Protein AF-X8AGX0-F1 (afdb_monomer_lite)

pLDDT: mean 89.11, std 15.52, range [41.56, 98.56]

Foldseek 3Di:
DDPLLQDDCVPDPVCVVPVPVSLVSVVVVPQWDQRDDQRDTHRSDDVVVVVQVVCLVPHAQLCVPPGSVVHQPDDDDDPDCPVVCVVCLVVGPPSVPLRRDGPPVNVVVVVVVVVCVDPVNVVVCVVVVVVVVCVVCVVVVDDDDDPDDPPPPPPPPDD

Organism: NCBI:txid1299334

InterPro domains:
  IPR036396 Cytochrome P450 superfamily [G3DSA:1.10.630.10] (2-155)
  IPR036396 Cytochrome P450 superfamily [SSF48264] (15-141)

Structure (mmCIF, N/CA/C/O backbone):
data_AF-X8AGX0-F1
#
_entry.id   AF-X8AGX0-F1
#
loop_
_atom_site.group_PDB
_atom_site.id
_atom_site.type_symbol
_atom_site.label_atom_id
_atom_site.label_alt_id
_atom_site.label_comp_id
_atom_site.label_asym_id
_atom_site.label_entity_id
_atom_site.label_seq_id
_atom_site.pdbx_PDB_ins_code
_atom_site.Cartn_x
_atom_site.Cartn_y
_atom_site.Cartn_z
_atom_site.occupancy
_atom_site.B_iso_or_equiv
_atom_site.auth_seq_id
_atom_site.auth_comp_id
_atom_site.auth_asym_id
_atom_site.auth_atom_id
_atom_site.pdbx_PDB_model_num
ATOM 1 N N . MET A 1 1 ? -31.809 -7.454 -6.359 1.00 51.53 1 MET A N 1
ATOM 2 C CA . MET A 1 1 ? -30.583 -6.697 -6.678 1.00 51.53 1 MET A CA 1
ATOM 3 C C . MET A 1 1 ? -29.649 -6.939 -5.512 1.00 51.53 1 MET A C 1
ATOM 5 O O . MET A 1 1 ? -30.082 -6.708 -4.392 1.00 51.53 1 MET A O 1
ATOM 9 N N . THR A 1 2 ? -28.487 -7.548 -5.731 1.00 66.75 2 THR A N 1
ATOM 10 C CA . THR A 1 2 ? -27.533 -7.817 -4.646 1.00 66.75 2 THR A CA 1
ATOM 11 C C . THR A 1 2 ? -27.062 -6.484 -4.081 1.00 66.75 2 THR A C 1
ATOM 13 O O . THR A 1 2 ? -26.689 -5.610 -4.861 1.00 66.75 2 THR A O 1
ATOM 16 N N . ASP A 1 3 ? -27.108 -6.318 -2.761 1.00 85.56 3 ASP A N 1
ATOM 17 C CA . ASP A 1 3 ? -26.434 -5.197 -2.113 1.00 85.56 3 ASP A CA 1
ATOM 18 C C . ASP A 1 3 ? -24.926 -5.400 -2.291 1.00 85.56 3 ASP A C 1
ATOM 20 O O . ASP A 1 3 ? -24.328 -6.274 -1.664 1.00 85.56 3 ASP A O 1
ATOM 24 N N . LEU A 1 4 ? -24.337 -4.654 -3.229 1.00 89.38 4 LEU A N 1
ATOM 25 C CA . LEU A 1 4 ? -22.914 -4.750 -3.543 1.00 89.38 4 LEU A CA 1
ATOM 26 C C . LEU A 1 4 ? -22.071 -4.381 -2.319 1.00 89.38 4 LEU A C 1
ATOM 28 O O . LEU A 1 4 ? -21.070 -5.034 -2.062 1.00 89.38 4 LEU A O 1
ATOM 32 N N . THR A 1 5 ? -22.506 -3.402 -1.524 1.00 90.69 5 THR A N 1
ATOM 33 C CA . THR A 1 5 ? -21.738 -2.890 -0.379 1.00 90.69 5 THR A CA 1
ATOM 34 C C . THR A 1 5 ? -21.733 -3.818 0.835 1.00 90.69 5 THR A C 1
ATOM 36 O O . THR A 1 5 ? -20.925 -3.634 1.738 1.00 90.69 5 THR A O 1
ATOM 39 N N . ALA A 1 6 ? -22.570 -4.859 0.834 1.00 93.00 6 ALA A N 1
ATOM 40 C CA . ALA A 1 6 ? -22.555 -5.909 1.849 1.00 93.00 6 ALA A CA 1
ATOM 41 C C . ALA A 1 6 ? -21.556 -7.045 1.548 1.00 93.00 6 ALA A C 1
ATOM 43 O O . ALA A 1 6 ? -21.395 -7.946 2.373 1.00 93.00 6 ALA A O 1
ATOM 44 N N . MET A 1 7 ? -20.910 -7.055 0.374 1.00 94.19 7 MET A N 1
ATOM 45 C CA . MET A 1 7 ? -19.913 -8.075 0.024 1.00 94.19 7 MET A CA 1
ATOM 46 C C . MET A 1 7 ? -18.653 -7.947 0.885 1.00 94.19 7 MET A C 1
ATOM 48 O O . MET A 1 7 ? -18.254 -6.849 1.260 1.00 94.19 7 MET A O 1
ATOM 52 N N . ASP A 1 8 ? -18.016 -9.080 1.174 1.00 95.56 8 ASP A N 1
ATOM 53 C CA . ASP A 1 8 ? -16.714 -9.102 1.837 1.00 95.56 8 ASP A CA 1
ATOM 54 C C . ASP A 1 8 ? -15.622 -8.793 0.808 1.00 95.56 8 ASP A C 1
ATOM 56 O O . ASP A 1 8 ? -15.229 -9.667 0.032 1.00 95.56 8 ASP A O 1
ATOM 60 N N . PHE A 1 9 ? -15.130 -7.549 0.804 1.00 95.19 9 PHE A N 1
ATOM 61 C CA . PHE A 1 9 ? -14.107 -7.093 -0.142 1.00 95.19 9 PHE A CA 1
ATOM 62 C C . PHE A 1 9 ? -12.868 -7.994 -0.180 1.00 95.19 9 PHE A C 1
ATOM 64 O O . PHE A 1 9 ? -12.266 -8.179 -1.236 1.00 95.19 9 PHE A O 1
ATOM 71 N N . PHE A 1 10 ? -12.494 -8.571 0.959 1.00 94.62 10 PHE A N 1
ATOM 72 C CA . PHE A 1 10 ? -11.236 -9.290 1.096 1.00 94.62 10 PHE A CA 1
ATOM 73 C C . PHE A 1 10 ? -11.350 -10.786 0.807 1.00 94.62 10 PHE A C 1
ATOM 75 O O . PHE A 1 10 ? -10.325 -11.455 0.672 1.00 94.62 10 PHE A O 1
ATOM 82 N N . ARG A 1 11 ? -12.569 -11.334 0.745 1.00 94.81 11 ARG A N 1
ATOM 83 C CA . ARG A 1 11 ? -12.791 -12.782 0.584 1.00 94.81 11 ARG A CA 1
ATOM 84 C C . ARG A 1 11 ? -13.704 -13.157 -0.573 1.00 94.81 11 ARG A C 1
ATOM 86 O O . ARG A 1 11 ? -13.736 -14.325 -0.952 1.00 94.81 11 ARG A O 1
ATOM 93 N N . ASP A 1 12 ? -14.457 -12.214 -1.125 1.00 94.88 12 ASP A N 1
ATOM 94 C CA . ASP A 1 12 ? -15.396 -12.503 -2.201 1.00 94.88 12 ASP A CA 1
ATOM 95 C C . ASP A 1 12 ? -14.692 -12.576 -3.563 1.00 94.88 12 ASP A C 1
ATOM 97 O O . ASP A 1 12 ? -14.300 -11.565 -4.146 1.00 94.88 12 ASP A O 1
ATOM 101 N N . GLU A 1 13 ? -14.576 -13.789 -4.107 1.00 94.75 13 GLU A N 1
ATOM 102 C CA . GLU A 1 13 ? -13.910 -14.049 -5.391 1.00 94.75 13 GLU A CA 1
ATOM 103 C C . GLU A 1 13 ? -14.522 -13.269 -6.566 1.00 94.75 13 GLU A C 1
ATOM 105 O O . GLU A 1 13 ? -13.835 -12.991 -7.549 1.00 94.75 13 GLU A O 1
ATOM 110 N N . ARG A 1 14 ? -15.794 -12.853 -6.475 1.00 92.56 14 ARG A N 1
ATOM 111 C CA . ARG A 1 14 ? -16.453 -12.061 -7.530 1.00 92.56 14 ARG A CA 1
ATOM 112 C C . ARG A 1 14 ? -15.802 -10.692 -7.719 1.00 92.56 14 ARG A C 1
ATOM 114 O O . ARG A 1 14 ? -15.864 -10.130 -8.811 1.00 92.56 14 ARG A O 1
ATOM 121 N N . LEU A 1 15 ? -15.182 -10.158 -6.669 1.00 95.25 15 LEU A N 1
ATOM 122 C CA . LEU A 1 15 ? -14.509 -8.861 -6.692 1.00 95.25 15 LEU A CA 1
ATOM 123 C C . LEU A 1 15 ? -13.105 -8.940 -7.302 1.00 95.25 15 LEU A C 1
ATOM 125 O O . LEU A 1 15 ? -12.542 -7.904 -7.645 1.00 95.25 15 LEU A O 1
ATOM 129 N N . VAL A 1 16 ? -12.563 -10.146 -7.501 1.00 95.31 16 VAL A N 1
ATOM 130 C CA . VAL A 1 16 ? -11.258 -10.347 -8.150 1.00 95.31 16 VAL A CA 1
ATOM 131 C C . VAL A 1 16 ? -11.324 -9.992 -9.634 1.00 95.31 16 VAL A C 1
ATOM 133 O O . VAL A 1 16 ? -10.415 -9.352 -10.156 1.00 95.31 16 VAL A O 1
ATOM 136 N N . GLU A 1 17 ? -12.399 -10.387 -10.322 1.00 94.81 17 GLU A N 1
ATOM 137 C CA . GLU A 1 17 ? -12.560 -10.117 -11.756 1.00 94.81 17 GLU A CA 1
ATOM 138 C C . GLU A 1 17 ? -12.912 -8.649 -12.021 1.00 94.81 17 GLU A C 1
ATOM 140 O O . GLU A 1 17 ? -12.358 -8.025 -12.927 1.00 94.81 17 GLU A O 1
ATOM 145 N N . ASN A 1 18 ? -13.845 -8.091 -11.243 1.00 95.12 18 ASN A N 1
ATOM 146 C CA . ASN A 1 18 ? -14.322 -6.729 -11.452 1.00 95.12 18 ASN A CA 1
ATOM 147 C C . ASN A 1 18 ? -14.817 -6.074 -10.147 1.00 95.12 18 ASN A C 1
ATOM 149 O O . ASN A 1 18 ? -16.008 -6.157 -9.827 1.00 95.12 18 ASN A O 1
ATOM 153 N N . PRO A 1 19 ? -13.944 -5.356 -9.417 1.00 96.38 19 PRO A N 1
ATOM 154 C CA . PRO A 1 19 ? -14.321 -4.668 -8.184 1.00 96.38 19 PRO A CA 1
ATOM 155 C C . PRO A 1 19 ? -14.943 -3.283 -8.429 1.00 96.38 19 PRO A C 1
ATOM 157 O O . PRO A 1 19 ? -15.412 -2.636 -7.493 1.00 96.38 19 PRO A O 1
ATOM 160 N N . TYR A 1 20 ? -14.966 -2.783 -9.669 1.00 96.81 20 TYR A N 1
ATOM 161 C CA . TYR A 1 20 ? -15.396 -1.410 -9.944 1.00 96.81 20 TYR A CA 1
ATOM 162 C C . TYR A 1 20 ? -16.863 -1.132 -9.584 1.00 96.81 20 TYR A C 1
ATOM 164 O O . TYR A 1 20 ? -17.104 -0.089 -8.977 1.00 96.81 20 TYR A O 1
ATOM 172 N N . PRO A 1 21 ? -17.841 -2.027 -9.854 1.00 96.75 21 PRO A N 1
ATOM 173 C CA . PRO A 1 21 ? -19.217 -1.830 -9.400 1.00 96.75 21 PRO A CA 1
ATOM 174 C C . PRO A 1 21 ? -19.344 -1.713 -7.876 1.00 96.75 21 PRO A C 1
ATOM 176 O O . PRO A 1 21 ? -20.171 -0.947 -7.390 1.00 96.75 21 PRO A O 1
ATOM 179 N N . TYR A 1 22 ? -18.515 -2.442 -7.123 1.00 96.44 22 TYR A N 1
ATOM 180 C CA . TYR A 1 22 ? -18.462 -2.360 -5.663 1.00 96.44 22 TYR A CA 1
ATOM 181 C C . TYR A 1 22 ? -17.933 -0.996 -5.198 1.00 96.44 22 TYR A C 1
ATOM 183 O O . TYR A 1 22 ? -18.583 -0.322 -4.400 1.00 96.44 22 TYR A O 1
ATOM 191 N N . PHE A 1 23 ? -16.804 -0.537 -5.751 1.00 96.81 23 PHE A N 1
ATOM 192 C CA . PHE A 1 23 ? -16.244 0.777 -5.414 1.00 96.81 23 PHE A CA 1
ATOM 193 C C . PHE A 1 23 ? -17.149 1.941 -5.828 1.00 96.81 23 PHE A C 1
ATOM 195 O O . PHE A 1 23 ? -17.225 2.939 -5.117 1.00 96.81 23 PHE A O 1
ATOM 202 N N . GLU A 1 24 ? -17.833 1.820 -6.966 1.00 96.56 24 GLU A N 1
ATOM 203 C CA . GLU A 1 24 ? -18.834 2.784 -7.426 1.00 96.56 24 GLU A CA 1
ATOM 204 C C . GLU A 1 24 ? -19.987 2.888 -6.420 1.00 96.56 24 GLU A C 1
ATOM 206 O O . GLU A 1 24 ? -20.346 3.990 -6.006 1.00 96.56 24 GLU A O 1
ATOM 211 N N . ALA A 1 25 ? -20.517 1.745 -5.971 1.00 95.69 25 ALA A N 1
ATOM 212 C CA . ALA A 1 25 ? -21.588 1.703 -4.983 1.00 95.69 25 ALA A CA 1
ATOM 213 C C . ALA A 1 25 ? -21.162 2.298 -3.630 1.00 95.69 25 ALA A C 1
ATOM 215 O O . ALA A 1 25 ? -21.935 3.052 -3.042 1.00 95.69 25 ALA A O 1
ATOM 216 N N . LEU A 1 26 ? -19.935 2.022 -3.163 1.00 96.00 26 LEU A N 1
ATOM 217 C CA . LEU A 1 26 ? -19.389 2.645 -1.952 1.00 96.00 26 LEU A CA 1
ATOM 218 C C . LEU A 1 26 ? -19.271 4.165 -2.101 1.00 96.00 26 LEU A C 1
ATOM 220 O O . LEU A 1 26 ? -19.849 4.888 -1.294 1.00 96.00 26 LEU A O 1
ATOM 224 N N . ARG A 1 27 ? -18.609 4.659 -3.159 1.00 96.12 27 ARG A N 1
ATOM 225 C CA . ARG A 1 27 ? -18.442 6.105 -3.402 1.00 96.12 27 ARG A CA 1
ATOM 226 C C . ARG A 1 27 ? -19.765 6.861 -3.440 1.00 96.12 27 ARG A C 1
ATOM 228 O O . ARG A 1 27 ? -19.832 7.978 -2.937 1.00 96.12 27 ARG A O 1
ATOM 235 N N . GLN A 1 28 ? -20.793 6.279 -4.061 1.00 96.00 28 GLN A N 1
ATOM 236 C CA . GLN A 1 28 ? -22.118 6.898 -4.164 1.00 96.00 28 GLN A CA 1
ATOM 237 C C . GLN A 1 28 ? -22.821 7.024 -2.806 1.00 96.00 28 GLN A C 1
ATOM 239 O O . GLN A 1 28 ? -23.653 7.914 -2.640 1.00 96.00 28 GLN A O 1
ATOM 244 N N . GLN A 1 29 ? -22.498 6.155 -1.844 1.00 94.50 29 GLN A N 1
ATOM 245 C CA . GLN A 1 29 ? -23.007 6.247 -0.476 1.00 94.50 29 GLN A CA 1
ATOM 246 C C . GLN A 1 29 ? -22.162 7.202 0.370 1.00 94.50 29 GLN A C 1
ATOM 248 O O . GLN A 1 29 ? -22.698 8.119 0.990 1.00 94.50 29 GLN A O 1
ATOM 253 N N . CYS A 1 30 ? -20.847 6.983 0.405 1.00 96.00 30 CYS A N 1
ATOM 254 C CA . CYS A 1 30 ? -19.884 7.815 1.110 1.00 96.00 30 CYS A CA 1
ATOM 255 C C . CYS A 1 30 ? -18.465 7.543 0.572 1.00 96.00 30 CYS A C 1
ATOM 257 O O . CYS A 1 30 ? -18.066 6.379 0.497 1.00 96.00 30 CYS A O 1
ATOM 259 N N . PRO A 1 31 ? -17.654 8.570 0.250 1.00 97.06 31 PRO A N 1
ATOM 260 C CA . PRO A 1 31 ? -16.276 8.369 -0.212 1.00 97.06 31 PRO A CA 1
ATOM 261 C C . PRO A 1 31 ? -15.368 7.704 0.836 1.00 97.06 31 PRO A C 1
ATOM 263 O O . PRO A 1 31 ? -14.342 7.132 0.464 1.00 97.06 31 PRO A O 1
ATOM 266 N N . VAL A 1 32 ? -15.751 7.749 2.117 1.00 98.19 32 VAL A N 1
ATOM 267 C CA . VAL A 1 32 ? -15.069 7.094 3.240 1.00 98.19 32 VAL A CA 1
ATOM 268 C C . VAL A 1 32 ? -16.097 6.318 4.054 1.00 98.19 32 VAL A C 1
ATOM 270 O O . VAL A 1 32 ? -16.921 6.905 4.754 1.00 98.19 32 VAL A O 1
ATOM 273 N N . ALA A 1 33 ? -16.065 4.994 3.963 1.00 96.44 33 ALA A N 1
ATOM 274 C CA . ALA A 1 33 ? -17.043 4.128 4.614 1.00 96.44 33 ALA A CA 1
ATOM 275 C C . ALA A 1 33 ? -16.350 2.980 5.346 1.00 96.44 33 ALA A C 1
ATOM 277 O O . ALA A 1 33 ? -15.387 2.413 4.841 1.00 96.44 33 ALA A O 1
ATOM 278 N N . ARG A 1 34 ? -16.856 2.619 6.525 1.00 96.00 34 ARG A N 1
ATOM 279 C CA . ARG A 1 34 ? -16.426 1.408 7.232 1.00 96.00 34 ARG A CA 1
ATOM 280 C C . ARG A 1 34 ? -17.075 0.200 6.564 1.00 96.00 34 ARG A C 1
ATOM 282 O O . ARG A 1 34 ? -18.299 0.186 6.422 1.00 96.00 34 ARG A O 1
ATOM 289 N N . GLU A 1 35 ? -16.285 -0.778 6.132 1.00 94.12 35 GLU A N 1
ATOM 290 C CA . GLU A 1 35 ? -16.839 -2.017 5.580 1.00 94.12 35 GLU A CA 1
ATOM 291 C C . GLU A 1 35 ? -17.356 -2.951 6.699 1.00 94.12 35 GLU A C 1
ATOM 293 O O . GLU A 1 35 ? -16.922 -2.829 7.848 1.00 94.12 35 GLU A O 1
ATOM 298 N N . PRO A 1 36 ? -18.343 -3.825 6.419 1.00 93.94 36 PRO A N 1
ATOM 299 C CA . PRO A 1 36 ? -19.103 -4.498 7.472 1.00 93.94 36 PRO A CA 1
ATOM 300 C C . PRO A 1 36 ? -18.463 -5.771 8.064 1.00 93.94 36 PRO A C 1
ATOM 302 O O . PRO A 1 36 ? -19.078 -6.375 8.943 1.00 93.94 36 PRO A O 1
ATOM 305 N N . HIS A 1 37 ? -17.283 -6.207 7.611 1.00 95.50 37 HIS A N 1
ATOM 306 C CA . HIS A 1 37 ? -16.718 -7.531 7.916 1.00 95.50 37 HIS A CA 1
ATOM 307 C C . HIS A 1 37 ? -15.434 -7.512 8.752 1.00 95.50 37 HIS A C 1
ATOM 309 O O . HIS A 1 37 ? -15.319 -8.323 9.670 1.00 95.50 37 HIS A O 1
ATOM 315 N N . HIS A 1 38 ? -14.480 -6.625 8.465 1.00 94.38 38 HIS A N 1
ATOM 316 C CA . HIS A 1 38 ? -13.116 -6.658 9.032 1.00 94.38 38 HIS A CA 1
ATOM 317 C C . HIS A 1 38 ? -12.679 -5.351 9.685 1.00 94.38 38 HIS A C 1
ATOM 319 O O . HIS A 1 38 ? -11.498 -5.182 9.981 1.00 94.38 38 HIS A O 1
ATOM 325 N N . ASP A 1 39 ? -13.624 -4.449 9.936 1.00 92.38 39 ASP A N 1
ATOM 326 C CA . ASP A 1 39 ? -13.356 -3.169 10.580 1.00 92.38 39 ASP A CA 1
ATOM 327 C C . ASP A 1 39 ? -12.382 -2.266 9.793 1.00 92.38 39 ASP A C 1
ATOM 329 O O . ASP A 1 39 ? -11.580 -1.518 10.353 1.00 92.38 39 ASP A O 1
ATOM 333 N N . VAL A 1 40 ? -12.433 -2.332 8.461 1.00 95.94 40 VAL A N 1
ATOM 334 C CA . VAL A 1 40 ? -11.588 -1.493 7.607 1.00 95.94 40 VAL A CA 1
ATOM 335 C C . VAL A 1 40 ? -12.329 -0.236 7.163 1.00 95.94 40 VAL A C 1
ATOM 337 O O . VAL A 1 40 ? -13.483 -0.267 6.730 1.00 95.94 40 VAL A O 1
ATOM 340 N N . MET A 1 41 ? -11.635 0.899 7.211 1.00 97.25 41 MET A N 1
ATOM 341 C CA . MET A 1 41 ? -12.083 2.120 6.547 1.00 97.25 41 MET A CA 1
ATOM 342 C C . MET A 1 41 ? -11.731 2.059 5.059 1.00 97.25 41 MET A C 1
ATOM 344 O O . MET A 1 41 ? -10.568 2.141 4.670 1.00 97.25 41 MET A O 1
ATOM 348 N N . MET A 1 42 ? -12.750 1.936 4.215 1.00 97.56 42 MET A N 1
ATOM 349 C CA . MET A 1 42 ? -12.631 1.968 2.762 1.00 97.56 42 MET A CA 1
ATOM 350 C C . MET A 1 42 ? -12.649 3.418 2.276 1.00 97.56 42 MET A C 1
ATOM 352 O O . MET A 1 42 ? -13.682 4.090 2.328 1.00 97.56 42 MET A O 1
ATOM 356 N N . VAL A 1 43 ? -11.511 3.889 1.768 1.00 98.19 43 VAL A N 1
ATOM 357 C CA . VAL A 1 43 ? -11.366 5.219 1.161 1.00 98.19 43 VAL A CA 1
ATOM 358 C C . VAL A 1 43 ? -11.430 5.074 -0.355 1.00 98.19 43 VAL A C 1
ATOM 360 O O . VAL A 1 43 ? -10.527 4.533 -0.987 1.0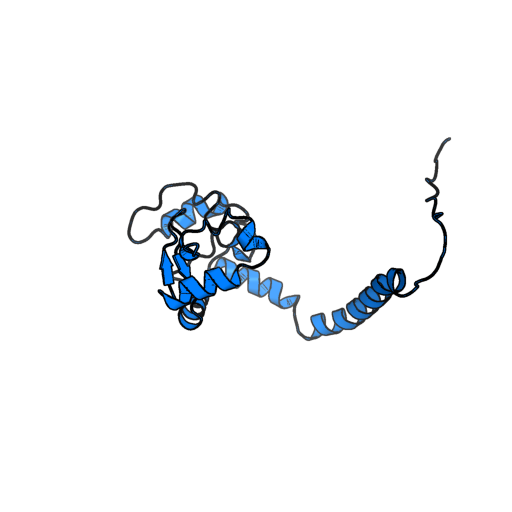0 98.19 43 VAL A O 1
ATOM 363 N N . THR A 1 44 ? -12.537 5.515 -0.943 1.00 97.94 44 THR A N 1
ATOM 364 C CA . THR A 1 44 ? -12.830 5.335 -2.373 1.00 97.94 44 THR A CA 1
ATOM 365 C C . THR A 1 44 ? -12.956 6.653 -3.135 1.00 97.94 44 THR A C 1
ATOM 367 O O . THR A 1 44 ? -12.918 6.632 -4.370 1.00 97.94 44 THR A O 1
ATOM 370 N N . GLY A 1 45 ? -13.097 7.778 -2.423 1.00 98.12 45 GLY A N 1
ATOM 371 C CA . GLY A 1 45 ? -13.026 9.132 -2.968 1.00 98.12 45 GLY A CA 1
ATOM 372 C C . GLY A 1 45 ? -11.589 9.582 -3.235 1.00 98.12 45 GLY A C 1
ATOM 373 O O . GLY A 1 45 ? -10.647 9.153 -2.570 1.00 98.12 45 GLY A O 1
ATOM 374 N N . TRP A 1 46 ? -11.416 10.410 -4.265 1.00 98.19 46 TRP A N 1
ATOM 375 C CA . TRP A 1 46 ? -10.094 10.861 -4.704 1.00 98.19 46 TRP A CA 1
ATOM 376 C C . TRP A 1 46 ? -9.454 11.822 -3.701 1.00 98.19 46 TRP A C 1
ATOM 378 O O . TRP A 1 46 ? -8.310 11.610 -3.303 1.00 98.19 46 TRP A O 1
ATOM 388 N N . ASP A 1 47 ? -10.189 12.853 -3.283 1.00 98.50 47 ASP A N 1
ATOM 389 C CA . ASP A 1 47 ? -9.659 13.893 -2.400 1.00 98.50 47 ASP A CA 1
ATOM 390 C C . ASP A 1 47 ? -9.287 13.309 -1.030 1.00 98.50 47 ASP A C 1
ATOM 392 O O . ASP A 1 47 ? -8.228 13.620 -0.486 1.00 98.50 47 ASP A O 1
ATOM 396 N N . GLU A 1 48 ? -10.102 12.389 -0.510 1.00 98.56 48 GLU A N 1
ATOM 397 C CA . GLU A 1 48 ? -9.850 11.703 0.755 1.00 98.56 48 GLU A CA 1
ATOM 398 C C . GLU A 1 48 ? -8.664 10.739 0.657 1.00 98.56 48 GLU A C 1
ATOM 400 O O . GLU A 1 48 ? -7.826 10.708 1.558 1.00 98.56 48 GLU A O 1
ATOM 405 N N . ALA A 1 49 ? -8.531 9.998 -0.449 1.00 98.38 49 ALA A N 1
ATOM 406 C CA . ALA A 1 49 ? -7.372 9.134 -0.668 1.00 98.38 49 ALA A CA 1
ATOM 407 C C . ALA A 1 49 ? -6.075 9.950 -0.745 1.00 98.38 49 ALA A C 1
ATOM 409 O O . ALA A 1 49 ? -5.078 9.591 -0.120 1.00 98.38 49 ALA A O 1
ATOM 410 N N . VAL A 1 50 ? -6.084 11.069 -1.477 1.00 98.50 50 VAL A N 1
ATOM 411 C CA . VAL A 1 50 ? -4.932 11.977 -1.565 1.00 98.50 50 VAL A CA 1
ATOM 412 C C . VAL A 1 50 ? -4.598 12.575 -0.199 1.00 98.50 50 VAL A C 1
ATOM 414 O O . VAL A 1 50 ? -3.415 12.693 0.117 1.00 98.50 50 VAL A O 1
ATOM 417 N N . ALA A 1 51 ? -5.595 12.925 0.617 1.00 98.56 51 ALA A N 1
ATOM 418 C CA . ALA A 1 51 ? -5.364 13.415 1.973 1.00 98.56 51 ALA A CA 1
ATOM 419 C C . ALA A 1 51 ? -4.643 12.366 2.838 1.00 98.56 51 ALA A C 1
ATOM 421 O O . ALA A 1 51 ? -3.594 12.674 3.396 1.00 98.56 51 ALA A O 1
ATOM 422 N N . VAL A 1 52 ? -5.134 11.119 2.861 1.00 98.31 52 VAL A N 1
ATOM 423 C CA . VAL A 1 52 ? -4.505 10.006 3.601 1.00 98.31 52 VAL A CA 1
ATOM 424 C C . VAL A 1 52 ? -3.076 9.750 3.115 1.00 98.31 52 VAL A C 1
ATOM 426 O O . VAL A 1 52 ? -2.153 9.680 3.919 1.00 98.31 52 VAL A O 1
ATOM 429 N N . PHE A 1 53 ? -2.858 9.674 1.797 1.00 97.31 53 PHE A N 1
ATOM 430 C CA . PHE A 1 53 ? -1.532 9.398 1.231 1.00 97.31 53 PHE A CA 1
ATOM 431 C C . PHE A 1 53 ? -0.475 10.468 1.541 1.00 97.31 53 PHE A C 1
ATOM 433 O O . PHE A 1 53 ? 0.718 10.176 1.455 1.00 97.31 53 PHE A O 1
ATOM 440 N N . ASN A 1 54 ? -0.885 11.699 1.853 1.00 97.75 54 ASN A N 1
ATOM 441 C CA . ASN A 1 54 ? 0.033 12.795 2.164 1.00 97.75 54 ASN A CA 1
ATOM 442 C C . ASN A 1 54 ? 0.194 13.054 3.671 1.00 97.75 54 ASN A C 1
ATOM 444 O O . ASN A 1 54 ? 0.984 13.925 4.034 1.00 97.75 54 ASN A O 1
ATOM 448 N N . ASP A 1 55 ? -0.497 12.305 4.532 1.00 98.19 55 ASP A N 1
ATOM 449 C CA . ASP A 1 55 ? -0.452 12.457 5.988 1.00 98.19 55 ASP A CA 1
ATOM 450 C C . ASP A 1 55 ? 0.148 11.212 6.661 1.00 98.19 55 ASP A C 1
ATOM 452 O O . ASP A 1 55 ? -0.531 10.408 7.296 1.00 98.19 55 ASP A O 1
ATOM 456 N N . ALA A 1 56 ? 1.464 11.055 6.508 1.00 96.94 56 ALA A N 1
ATOM 457 C CA . ALA A 1 56 ? 2.221 9.966 7.130 1.00 96.94 56 ALA A CA 1
ATOM 458 C C . ALA A 1 56 ? 2.434 10.150 8.647 1.00 96.94 56 ALA A C 1
ATOM 460 O O . ALA A 1 56 ? 3.001 9.267 9.285 1.00 96.94 56 ALA A O 1
ATOM 461 N N . GLU A 1 57 ? 2.046 11.299 9.211 1.00 96.31 57 GLU A N 1
ATOM 462 C CA . GLU A 1 57 ? 2.072 11.533 10.659 1.00 96.31 57 GLU A CA 1
ATOM 463 C C . GLU A 1 57 ? 0.860 10.867 11.319 1.00 96.31 57 GLU A C 1
ATOM 465 O O . GLU A 1 57 ? 1.011 10.189 12.330 1.00 96.31 57 GLU A O 1
ATOM 470 N N . THR A 1 58 ? -0.318 10.983 10.699 1.00 97.06 58 THR A N 1
ATOM 471 C CA . THR A 1 58 ? -1.548 10.344 11.186 1.00 97.06 58 THR A CA 1
ATOM 472 C C . THR A 1 58 ? -1.693 8.894 10.707 1.00 97.06 58 THR A C 1
ATOM 474 O O . THR A 1 58 ? -2.172 8.040 11.453 1.00 97.06 58 THR A O 1
ATOM 477 N N . PHE A 1 59 ? -1.298 8.585 9.464 1.00 97.50 59 PHE A N 1
ATOM 478 C CA . PHE A 1 59 ? -1.505 7.269 8.847 1.00 97.50 59 PHE A CA 1
ATOM 479 C C . PHE A 1 59 ? -0.184 6.519 8.645 1.00 97.50 59 PHE A C 1
ATOM 481 O O . PHE A 1 59 ? 0.483 6.650 7.616 1.00 97.50 59 PHE A O 1
ATOM 488 N N . SER A 1 60 ? 0.170 5.684 9.624 1.00 97.25 60 SER A N 1
ATOM 489 C CA . SER A 1 60 ? 1.329 4.790 9.535 1.00 97.25 60 SER A CA 1
ATOM 490 C C . SER A 1 60 ? 1.189 3.774 8.395 1.00 97.25 60 SER A C 1
ATOM 492 O O . SER A 1 60 ? 0.123 3.203 8.156 1.00 97.25 60 SER A O 1
ATOM 494 N N . SER A 1 61 ? 2.307 3.477 7.735 1.00 97.25 61 SER A N 1
ATOM 495 C CA . SER A 1 61 ? 2.401 2.456 6.690 1.00 97.25 61 SER A CA 1
ATOM 496 C C . SER A 1 61 ? 2.680 1.046 7.225 1.00 97.25 61 SER A C 1
ATOM 498 O O . SER A 1 61 ? 2.829 0.121 6.428 1.00 97.25 61 SER A O 1
ATOM 500 N N . CYS A 1 62 ? 2.737 0.840 8.546 1.00 96.81 62 CYS A N 1
ATOM 501 C CA . CYS A 1 62 ? 3.210 -0.406 9.167 1.00 96.81 62 CYS A CA 1
ATOM 502 C C . CYS A 1 62 ? 2.472 -1.686 8.719 1.00 96.81 62 CYS A C 1
ATOM 504 O O . CYS A 1 62 ? 3.066 -2.761 8.712 1.00 96.81 62 CYS A O 1
ATOM 506 N N . ILE A 1 63 ? 1.212 -1.574 8.283 1.00 95.69 63 ILE A N 1
ATOM 507 C CA . ILE A 1 63 ? 0.400 -2.688 7.763 1.00 95.69 63 ILE A CA 1
ATOM 508 C C . ILE A 1 63 ? 0.041 -2.541 6.275 1.00 95.69 63 ILE A C 1
ATOM 510 O O . ILE A 1 63 ? -0.865 -3.217 5.790 1.00 95.69 63 ILE A O 1
ATOM 514 N N . SER A 1 64 ? 0.728 -1.674 5.523 1.00 94.88 64 SER A N 1
ATOM 515 C CA . SER A 1 64 ? 0.384 -1.346 4.127 1.00 94.88 64 SER A CA 1
ATOM 516 C C . SER A 1 64 ? 0.373 -2.561 3.187 1.00 94.88 64 SER A C 1
ATOM 518 O O . SER A 1 64 ? -0.388 -2.590 2.221 1.00 94.88 64 SER A O 1
ATOM 520 N N . VAL A 1 65 ? 1.190 -3.579 3.476 1.00 92.50 65 VAL A N 1
ATOM 521 C CA . VAL A 1 65 ? 1.302 -4.807 2.671 1.00 92.50 65 VAL A CA 1
ATOM 522 C C . VAL A 1 65 ? 0.224 -5.830 3.028 1.00 92.50 65 VAL A C 1
ATOM 524 O O . VAL A 1 65 ? -0.284 -6.532 2.157 1.00 92.50 65 VAL A O 1
ATOM 527 N N . THR A 1 66 ? -0.110 -5.941 4.310 1.00 92.38 66 THR A N 1
ATOM 528 C CA . THR A 1 66 ? -0.983 -6.993 4.848 1.00 92.38 66 THR A CA 1
ATOM 529 C C . THR A 1 66 ? -2.439 -6.564 4.961 1.00 92.38 66 THR A C 1
ATOM 531 O O . THR A 1 66 ? -3.337 -7.409 4.989 1.00 92.38 66 THR A O 1
ATOM 534 N N . GLY A 1 67 ? -2.692 -5.256 5.045 1.00 92.38 67 GLY A N 1
ATOM 535 C CA . GLY A 1 67 ? -4.002 -4.725 5.392 1.00 92.38 67 GLY A CA 1
ATOM 536 C C . GLY A 1 67 ? -4.518 -5.376 6.687 1.00 92.38 67 GLY A C 1
ATOM 537 O O . GLY A 1 67 ? -3.745 -5.522 7.638 1.00 92.38 67 GLY A O 1
ATOM 538 N N . PRO A 1 68 ? -5.786 -5.821 6.735 1.00 93.44 68 PRO A N 1
ATOM 539 C CA . PRO A 1 68 ? -6.372 -6.409 7.939 1.00 93.44 68 PRO A CA 1
ATOM 540 C C . PRO A 1 68 ? -5.912 -7.847 8.249 1.00 93.44 68 PRO A C 1
ATOM 542 O O . PRO A 1 68 ? -6.323 -8.384 9.274 1.00 93.44 68 PRO A O 1
ATOM 545 N N . PHE A 1 69 ? -5.081 -8.500 7.417 1.00 94.19 69 PHE A N 1
ATOM 546 C CA . PHE A 1 69 ? -4.681 -9.904 7.628 1.00 94.19 69 PHE A CA 1
ATOM 547 C C . PHE A 1 69 ? -3.159 -10.088 7.665 1.00 94.19 69 PHE A C 1
ATOM 549 O O . PHE A 1 69 ? -2.505 -9.880 6.645 1.00 94.19 69 PHE A O 1
ATOM 556 N N . PRO A 1 70 ? -2.571 -10.554 8.784 1.00 90.81 70 PRO A N 1
ATOM 557 C CA . PRO A 1 70 ? -3.220 -11.122 9.977 1.00 90.81 70 PRO A CA 1
ATOM 558 C C . PRO A 1 70 ? -3.812 -10.089 10.954 1.00 90.81 70 PRO A C 1
ATOM 560 O O . PRO A 1 70 ? -4.437 -10.493 11.931 1.00 90.81 70 PRO A O 1
ATOM 563 N N . GLY A 1 71 ? -3.626 -8.794 10.691 1.00 88.00 71 GLY A N 1
ATOM 564 C CA . GLY A 1 71 ? -3.961 -7.707 11.610 1.00 88.00 71 GLY A CA 1
ATOM 565 C C . GLY A 1 71 ? -2.772 -7.325 12.493 1.00 88.00 71 GLY A C 1
ATOM 566 O O . GLY A 1 71 ? -1.678 -7.879 12.357 1.00 88.00 71 GLY A O 1
ATOM 567 N N . PHE A 1 72 ? -2.976 -6.355 13.383 1.00 93.62 72 PHE A N 1
ATOM 568 C CA . PHE A 1 72 ? -1.959 -5.947 14.354 1.00 93.62 72 PHE A CA 1
ATOM 569 C C . PHE A 1 72 ? -1.809 -7.031 15.448 1.00 93.62 72 PHE A C 1
ATOM 571 O O . PHE A 1 72 ? -2.817 -7.624 15.841 1.00 93.62 72 PHE A O 1
ATOM 578 N N . PRO A 1 73 ? -0.592 -7.338 15.944 1.00 92.06 73 PRO A N 1
ATOM 579 C CA . PRO A 1 73 ? -0.346 -8.488 16.829 1.00 92.06 73 PRO A CA 1
ATOM 580 C C . PRO A 1 73 ? -1.015 -8.384 18.206 1.00 92.06 73 PRO A C 1
ATOM 582 O O . PRO A 1 73 ? -1.151 -9.388 18.907 1.00 92.06 73 PRO A O 1
ATOM 585 N N . VAL A 1 74 ? -1.439 -7.182 18.592 1.00 94.25 74 VAL A N 1
ATOM 586 C CA . VAL A 1 74 ? -2.096 -6.876 19.865 1.00 94.25 74 VAL A CA 1
ATOM 587 C C . VAL A 1 74 ? -3.309 -5.961 19.635 1.00 94.25 74 VAL A C 1
ATOM 589 O O . VAL A 1 74 ? -3.382 -5.299 18.598 1.00 94.25 74 VAL A O 1
ATOM 592 N N . PRO A 1 75 ? -4.280 -5.907 20.566 1.00 93.69 75 PRO A N 1
ATOM 593 C CA . PRO A 1 75 ? -5.397 -4.970 20.470 1.00 93.69 75 PRO A CA 1
ATOM 594 C C . PRO A 1 75 ? -4.927 -3.511 20.391 1.00 93.69 75 PRO A C 1
ATOM 596 O O . PRO A 1 75 ? -4.030 -3.107 21.128 1.00 93.69 75 PRO A O 1
ATOM 599 N N . LEU A 1 76 ? -5.557 -2.728 19.515 1.00 92.69 76 LEU A N 1
ATOM 600 C CA . LEU A 1 76 ? -5.330 -1.289 19.392 1.00 92.69 76 LEU A CA 1
ATOM 601 C C . LEU A 1 76 ? -6.282 -0.558 20.350 1.00 92.69 76 LEU A C 1
ATOM 603 O O . LEU A 1 76 ? -7.490 -0.532 20.119 1.00 92.69 76 LEU A O 1
ATOM 607 N N . GLU A 1 77 ? -5.751 0.004 21.435 1.00 92.06 77 GLU A N 1
ATOM 608 C CA . GLU A 1 77 ? -6.524 0.726 22.452 1.00 92.06 77 GLU A CA 1
ATOM 609 C C . GLU A 1 77 ? -5.968 2.139 22.660 1.00 92.06 77 GLU A C 1
ATOM 611 O O . GLU A 1 77 ? -4.755 2.333 22.718 1.00 92.06 77 GLU A O 1
ATOM 616 N N . GLY A 1 78 ? -6.865 3.114 22.831 1.00 92.50 78 GLY A N 1
ATOM 617 C CA . GLY A 1 78 ? -6.516 4.522 23.027 1.00 92.50 78 GLY A CA 1
ATOM 618 C C . GLY A 1 78 ? -6.636 5.368 21.759 1.00 92.50 78 GLY A C 1
ATOM 619 O O . GLY A 1 78 ? -6.905 4.860 20.673 1.00 92.50 78 GLY A O 1
ATOM 620 N N . ASP A 1 79 ? -6.460 6.678 21.929 1.00 93.88 79 ASP A N 1
ATOM 621 C CA . ASP A 1 79 ? -6.585 7.666 20.847 1.00 93.88 79 ASP A CA 1
ATOM 622 C C . ASP A 1 79 ? -5.262 7.881 20.082 1.00 93.88 79 ASP A C 1
ATOM 624 O O . ASP A 1 79 ? -5.263 8.458 18.998 1.00 93.88 79 ASP A O 1
ATOM 628 N N . ASP A 1 80 ? -4.141 7.411 20.640 1.00 95.75 80 ASP A N 1
ATOM 629 C CA . ASP A 1 80 ? -2.808 7.432 20.035 1.00 95.75 80 ASP A CA 1
ATOM 630 C C . ASP A 1 80 ? -2.140 6.069 20.256 1.00 95.75 80 ASP A C 1
ATOM 632 O O . ASP A 1 80 ? -1.941 5.633 21.392 1.00 95.75 80 ASP A O 1
ATOM 636 N N . ILE A 1 81 ? -1.816 5.391 19.156 1.00 96.62 81 ILE A N 1
ATOM 637 C CA . ILE A 1 81 ? -1.197 4.060 19.146 1.00 96.62 81 ILE A CA 1
ATOM 638 C C . ILE A 1 81 ? 0.263 4.098 18.678 1.00 96.62 81 ILE A C 1
ATOM 640 O O . ILE A 1 81 ? 0.833 3.052 18.377 1.00 96.62 81 ILE A O 1
ATOM 644 N N . THR A 1 82 ? 0.890 5.276 18.607 1.00 96.62 82 THR A N 1
ATOM 645 C CA . THR A 1 82 ? 2.256 5.446 18.084 1.00 96.62 82 THR A CA 1
ATOM 646 C C . THR A 1 82 ? 3.266 4.577 18.834 1.00 96.62 82 THR A C 1
ATOM 648 O O . THR A 1 82 ? 4.025 3.834 18.215 1.00 96.62 82 THR A O 1
ATOM 651 N N . GLU A 1 83 ? 3.248 4.602 20.170 1.00 96.38 83 GLU A N 1
ATOM 652 C CA . GLU A 1 83 ? 4.158 3.784 20.988 1.00 96.38 83 GLU A CA 1
ATOM 653 C C . GLU A 1 83 ? 3.918 2.282 20.790 1.00 96.38 83 GLU A C 1
ATOM 655 O O . GLU A 1 83 ? 4.867 1.498 20.761 1.00 96.38 83 GLU A O 1
ATOM 660 N N . LEU A 1 84 ? 2.657 1.885 20.602 1.00 96.94 84 LEU A N 1
ATOM 661 C CA . LEU A 1 84 ? 2.273 0.498 20.358 1.00 96.94 84 LEU A CA 1
ATOM 662 C C . LEU A 1 84 ? 2.786 0.009 18.996 1.00 96.94 84 LEU A C 1
ATOM 664 O O . LEU A 1 84 ? 3.303 -1.104 18.897 1.00 96.94 84 LEU A O 1
ATOM 668 N N . ILE A 1 85 ? 2.688 0.857 17.964 1.00 96.81 85 ILE A N 1
ATOM 669 C CA . ILE A 1 85 ? 3.276 0.606 16.644 1.00 96.81 85 ILE A CA 1
ATOM 670 C C . ILE A 1 85 ? 4.784 0.424 16.777 1.00 96.81 85 ILE A C 1
ATOM 672 O O . ILE A 1 85 ? 5.292 -0.593 16.321 1.00 96.81 85 ILE A O 1
ATOM 676 N N . GLU A 1 86 ? 5.494 1.342 17.434 1.00 96.31 86 GLU A N 1
ATOM 677 C CA . GLU A 1 86 ? 6.951 1.240 17.587 1.00 96.31 86 GLU A CA 1
ATOM 678 C C . GLU A 1 86 ? 7.383 -0.005 18.371 1.00 96.31 86 GLU A C 1
ATOM 680 O O . GLU A 1 86 ? 8.355 -0.659 17.997 1.00 96.31 86 GLU A O 1
ATOM 685 N N . GLN A 1 87 ? 6.643 -0.382 19.417 1.00 97.12 87 GLN A N 1
ATOM 686 C CA . GLN A 1 87 ? 6.947 -1.567 20.219 1.00 97.12 87 GLN A CA 1
ATOM 687 C C . GLN A 1 87 ? 6.850 -2.873 19.415 1.00 97.12 87 GLN A C 1
ATOM 689 O O . GLN A 1 87 ? 7.645 -3.784 19.641 1.00 97.12 87 GLN A O 1
ATOM 694 N N . HIS A 1 88 ? 5.884 -2.967 18.500 1.00 96.88 88 HIS A N 1
ATOM 695 C CA . HIS A 1 88 ? 5.598 -4.186 17.736 1.00 96.88 88 HIS A CA 1
ATOM 696 C C . HIS A 1 88 ? 6.025 -4.106 16.265 1.00 96.88 88 HIS A C 1
ATOM 698 O O . HIS A 1 88 ? 5.793 -5.051 15.509 1.00 96.88 88 HIS A O 1
ATOM 704 N N . ARG A 1 89 ? 6.658 -3.005 15.837 1.00 95.56 89 ARG A N 1
ATOM 705 C CA . ARG A 1 89 ? 6.976 -2.733 14.427 1.00 95.56 89 ARG A CA 1
ATOM 706 C C . ARG A 1 89 ? 7.742 -3.879 13.781 1.00 95.56 89 ARG A C 1
ATOM 708 O O . ARG A 1 89 ? 7.380 -4.308 12.691 1.00 95.56 89 ARG A O 1
ATOM 715 N N . ASP A 1 90 ? 8.752 -4.401 14.469 1.00 95.50 90 ASP A N 1
ATOM 716 C CA . ASP A 1 90 ? 9.618 -5.467 13.954 1.00 95.50 90 ASP A CA 1
ATOM 717 C C . ASP A 1 90 ? 8.913 -6.835 13.865 1.00 95.50 90 ASP A C 1
ATOM 719 O O . ASP A 1 90 ? 9.380 -7.720 13.148 1.00 95.50 90 ASP A O 1
ATOM 723 N N . GLU A 1 91 ? 7.776 -7.013 14.546 1.00 95.50 91 GLU A N 1
ATOM 724 C CA . GLU A 1 91 ? 6.978 -8.248 14.535 1.00 95.50 91 GLU A CA 1
ATOM 725 C C . GLU A 1 91 ? 6.015 -8.317 13.340 1.00 95.50 91 GLU A C 1
ATOM 727 O O . GLU A 1 91 ? 5.518 -9.395 12.997 1.00 95.50 91 GLU A O 1
ATOM 732 N N . LEU A 1 92 ? 5.742 -7.176 12.700 1.00 95.44 92 LEU A N 1
ATOM 733 C CA . LEU A 1 92 ? 4.822 -7.095 11.573 1.00 95.44 92 LEU A CA 1
ATOM 734 C C . LEU A 1 92 ? 5.428 -7.722 10.306 1.00 95.44 92 LEU A C 1
ATOM 736 O O . LEU A 1 92 ? 6.631 -7.599 10.052 1.00 95.44 92 LEU A O 1
ATOM 740 N N . PRO A 1 93 ? 4.618 -8.379 9.456 1.00 95.31 93 PRO A N 1
ATOM 741 C CA . PRO A 1 93 ? 5.115 -8.911 8.195 1.00 95.31 93 PRO A CA 1
ATOM 742 C C . PRO A 1 93 ? 5.693 -7.805 7.307 1.00 95.31 93 PRO A C 1
ATOM 744 O O . PRO A 1 93 ? 5.072 -6.761 7.120 1.00 95.31 93 PRO A O 1
ATOM 747 N N . PHE A 1 94 ? 6.856 -8.067 6.703 1.00 95.69 94 PHE A N 1
ATOM 748 C CA . PHE A 1 94 ? 7.557 -7.120 5.827 1.00 95.69 94 PHE A CA 1
ATOM 749 C C . PHE A 1 94 ? 7.963 -5.806 6.516 1.00 95.69 94 PHE A C 1
ATOM 751 O O . PHE A 1 94 ? 8.146 -4.799 5.833 1.00 95.69 94 PHE A O 1
ATOM 758 N N . SER A 1 95 ? 8.131 -5.805 7.841 1.00 95.25 95 SER A N 1
ATOM 759 C CA . SER A 1 95 ? 8.565 -4.650 8.646 1.00 95.25 95 SER A CA 1
ATOM 760 C C . SER A 1 95 ? 9.911 -4.050 8.219 1.00 95.25 95 SER A C 1
ATOM 762 O O . SER A 1 95 ? 10.192 -2.885 8.486 1.00 95.25 95 SER A O 1
ATOM 764 N N . ASP A 1 96 ? 10.733 -4.820 7.508 1.00 94.69 96 ASP A N 1
ATOM 765 C CA . ASP A 1 96 ? 12.035 -4.417 6.978 1.00 94.69 96 ASP A CA 1
ATOM 766 C C . ASP A 1 96 ? 11.976 -3.839 5.548 1.00 94.69 96 ASP A C 1
ATOM 768 O O . ASP A 1 96 ? 12.987 -3.368 5.016 1.00 94.69 96 ASP A O 1
ATOM 772 N N . GLN A 1 97 ? 10.807 -3.865 4.903 1.00 96.00 97 GLN A N 1
ATOM 773 C CA . GLN A 1 97 ? 10.631 -3.408 3.527 1.00 96.00 97 GLN A CA 1
ATOM 774 C C . GLN A 1 97 ? 10.274 -1.922 3.476 1.00 96.00 97 GLN A C 1
ATOM 776 O O . GLN A 1 97 ? 9.427 -1.446 4.216 1.00 96.00 97 GLN A O 1
ATOM 781 N N . LEU A 1 98 ? 10.854 -1.178 2.526 1.00 96.44 98 LEU A N 1
ATOM 782 C CA . LEU A 1 98 ? 10.617 0.268 2.382 1.00 96.44 98 LEU A CA 1
ATOM 783 C C . LEU A 1 98 ? 9.132 0.706 2.474 1.00 96.44 98 LEU A C 1
ATOM 785 O O . LEU A 1 98 ? 8.893 1.723 3.121 1.00 96.44 98 LEU A O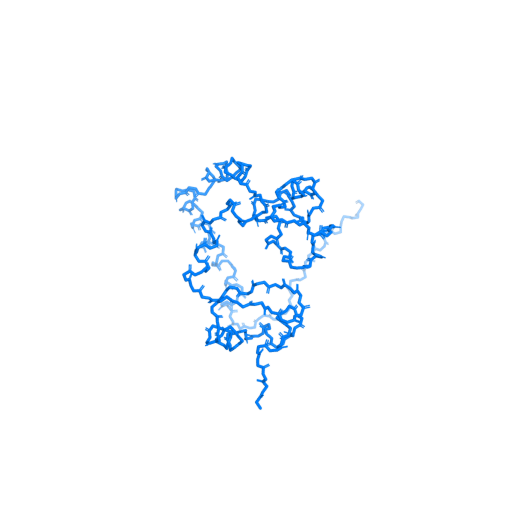 1
ATOM 789 N N . PRO A 1 99 ? 8.149 0.002 1.869 1.00 95.62 99 PRO A N 1
ATOM 790 C CA . PRO A 1 99 ? 6.744 0.421 1.898 1.00 95.62 99 PRO A CA 1
ATOM 791 C C . PRO A 1 99 ? 6.046 0.351 3.263 1.00 95.62 99 PRO A C 1
ATOM 793 O O . PRO A 1 99 ? 4.941 0.871 3.376 1.00 95.62 99 PRO A O 1
ATOM 796 N N . THR A 1 100 ? 6.627 -0.313 4.265 1.00 97.00 100 THR A N 1
ATOM 797 C CA . THR A 1 100 ? 6.045 -0.446 5.617 1.00 97.00 100 THR A CA 1
ATOM 798 C C . THR A 1 100 ? 6.692 0.495 6.638 1.00 97.00 100 THR A C 1
ATOM 800 O O . THR A 1 100 ? 6.279 0.555 7.797 1.00 97.00 100 THR A O 1
ATOM 803 N N . LEU A 1 101 ? 7.715 1.245 6.217 1.00 97.38 101 LEU A N 1
ATOM 804 C CA . LEU A 1 101 ? 8.452 2.171 7.067 1.00 97.38 101 LEU A CA 1
ATOM 805 C C . LEU A 1 101 ? 7.755 3.530 7.129 1.00 97.38 101 LEU A C 1
ATOM 807 O O . LEU A 1 101 ? 7.309 4.053 6.109 1.00 97.38 101 LEU A O 1
ATOM 811 N N . ASP A 1 102 ? 7.804 4.154 8.302 1.00 97.88 102 ASP A N 1
ATOM 812 C CA . ASP A 1 102 ? 7.411 5.550 8.501 1.00 97.88 102 ASP A CA 1
ATOM 813 C C . ASP A 1 102 ? 8.652 6.465 8.590 1.00 97.88 102 ASP A C 1
ATOM 815 O O . ASP A 1 102 ? 9.789 5.991 8.767 1.00 97.88 102 ASP A O 1
ATOM 819 N N . PRO A 1 103 ? 8.506 7.791 8.410 1.0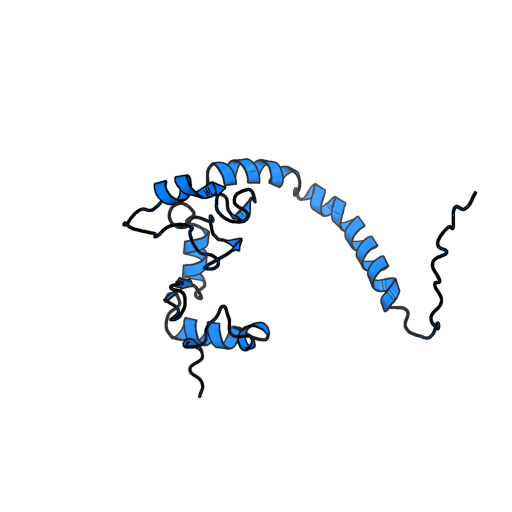0 97.00 103 PRO A N 1
ATOM 820 C CA . PRO A 1 103 ? 9.570 8.737 8.730 1.00 97.00 103 PRO A CA 1
ATOM 821 C C . PRO A 1 103 ? 10.031 8.612 10.197 1.00 97.00 103 PRO A C 1
ATOM 823 O O . PRO A 1 103 ? 9.216 8.340 11.069 1.00 97.00 103 PRO A O 1
ATOM 826 N N . PRO A 1 104 ? 11.324 8.842 10.502 1.00 96.50 104 PRO A N 1
ATOM 827 C CA . PRO A 1 104 ? 12.393 9.264 9.593 1.00 96.50 104 PRO A CA 1
ATOM 828 C C . PRO A 1 104 ? 13.059 8.108 8.825 1.00 96.50 104 PRO A C 1
ATOM 830 O O . PRO A 1 104 ? 13.787 8.361 7.860 1.00 96.50 104 PRO A O 1
ATOM 833 N N . THR A 1 105 ? 12.828 6.853 9.219 1.00 97.00 105 THR A N 1
ATOM 834 C CA . THR A 1 105 ? 13.484 5.672 8.631 1.00 97.00 105 THR A CA 1
ATOM 835 C C . THR A 1 105 ? 13.165 5.542 7.143 1.00 97.00 105 THR A C 1
ATOM 837 O O . THR A 1 105 ? 14.084 5.421 6.327 1.00 97.00 105 THR A O 1
ATOM 840 N N . HIS A 1 106 ? 11.891 5.687 6.764 1.00 97.75 106 HIS A N 1
ATOM 841 C CA . HIS A 1 106 ? 11.468 5.714 5.363 1.00 97.75 106 HIS A CA 1
ATOM 842 C C . HIS A 1 106 ? 12.209 6.785 4.556 1.00 97.75 106 HIS A C 1
ATOM 844 O O . HIS A 1 106 ? 12.774 6.490 3.502 1.00 97.75 106 HIS A O 1
ATOM 850 N N . THR A 1 107 ? 12.272 8.019 5.068 1.00 97.38 107 THR A N 1
ATOM 851 C CA . THR A 1 107 ? 12.941 9.148 4.404 1.00 97.38 107 THR A CA 1
ATOM 852 C C . THR A 1 107 ? 14.409 8.837 4.119 1.00 97.38 107 THR A C 1
ATOM 854 O O . THR A 1 107 ? 14.884 9.035 2.997 1.00 97.38 107 THR A O 1
ATOM 857 N N . ASN A 1 108 ? 15.114 8.288 5.109 1.00 97.56 108 ASN A N 1
ATOM 858 C CA . ASN A 1 108 ? 16.524 7.932 4.991 1.00 97.56 108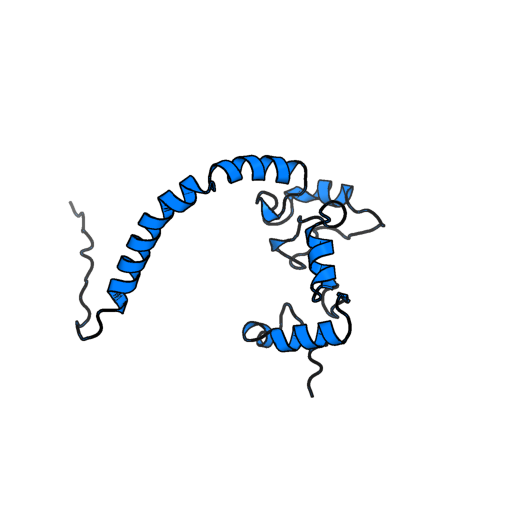 ASN A CA 1
ATOM 859 C C . ASN A 1 108 ? 16.743 6.797 3.980 1.00 97.56 108 ASN A C 1
ATOM 861 O O . ASN A 1 108 ? 17.599 6.901 3.099 1.00 97.56 108 ASN A O 1
ATOM 865 N N . HIS A 1 109 ? 15.952 5.727 4.066 1.00 97.12 109 HIS A N 1
ATOM 866 C CA . HIS A 1 109 ? 16.096 4.557 3.196 1.00 97.12 109 HIS A CA 1
ATOM 867 C C . HIS A 1 109 ? 15.715 4.884 1.748 1.00 97.12 109 HIS A C 1
ATOM 869 O O . HIS A 1 109 ? 16.447 4.551 0.810 1.00 97.12 109 HIS A O 1
ATOM 875 N N . ARG A 1 110 ? 14.622 5.630 1.553 1.00 97.00 110 ARG A N 1
ATOM 876 C CA . ARG A 1 110 ? 14.197 6.112 0.238 1.00 97.00 110 ARG A CA 1
ATOM 877 C C . ARG A 1 110 ? 15.276 6.980 -0.403 1.00 97.00 110 ARG A C 1
ATOM 879 O O . ARG A 1 110 ? 15.542 6.821 -1.592 1.00 97.00 110 ARG A O 1
ATOM 886 N N . ALA A 1 111 ? 15.946 7.851 0.357 1.00 96.62 111 ALA A N 1
ATOM 887 C CA . ALA A 1 111 ? 17.025 8.689 -0.169 1.00 96.62 111 ALA A CA 1
ATOM 888 C C . ALA A 1 111 ? 18.192 7.869 -0.751 1.00 96.62 111 ALA A C 1
ATOM 890 O O . ALA A 1 111 ? 18.769 8.256 -1.771 1.00 96.62 111 ALA A O 1
ATOM 891 N N . LEU A 1 112 ? 18.518 6.717 -0.155 1.00 95.69 112 LEU A N 1
ATOM 892 C CA . LEU A 1 112 ? 19.531 5.804 -0.689 1.00 95.69 112 LEU A CA 1
ATOM 893 C C . LEU A 1 112 ? 19.077 5.175 -2.012 1.00 95.69 112 LEU A C 1
ATOM 895 O O . LEU A 1 112 ? 19.830 5.198 -2.988 1.00 95.69 112 LEU A O 1
ATOM 899 N N . LEU A 1 113 ? 17.839 4.675 -2.069 1.00 94.12 113 LEU A N 1
ATOM 900 C CA . LEU A 1 113 ? 17.275 4.027 -3.258 1.00 94.12 113 LEU A CA 1
ATOM 901 C C . LEU A 1 113 ? 17.087 4.994 -4.430 1.00 94.12 113 LEU A C 1
ATOM 903 O O . LEU A 1 113 ? 17.382 4.636 -5.570 1.00 94.12 113 LEU A O 1
ATOM 907 N N . MET A 1 114 ? 16.692 6.242 -4.165 1.00 93.88 114 MET A N 1
ATOM 908 C CA . MET A 1 114 ? 16.514 7.268 -5.201 1.00 93.88 114 MET A CA 1
ATOM 909 C C . MET A 1 114 ? 17.790 7.530 -6.021 1.00 93.88 114 MET A C 1
ATOM 911 O O . MET A 1 114 ? 17.709 7.987 -7.161 1.00 93.88 114 MET A O 1
ATOM 915 N N . ARG A 1 115 ? 18.977 7.192 -5.497 1.00 92.38 115 ARG A N 1
ATOM 916 C CA . ARG A 1 115 ? 20.254 7.289 -6.229 1.00 92.38 115 ARG A CA 1
ATOM 917 C C . ARG A 1 115 ? 20.404 6.227 -7.324 1.00 92.38 115 ARG A C 1
ATOM 919 O O . ARG A 1 115 ? 21.215 6.408 -8.232 1.00 92.38 115 ARG A O 1
ATOM 926 N N . LEU A 1 116 ? 19.645 5.135 -7.246 1.00 91.44 116 LEU A N 1
ATOM 927 C CA . LEU A 1 116 ? 19.641 4.050 -8.230 1.00 91.44 116 LEU A CA 1
ATOM 928 C C . LEU A 1 116 ? 18.634 4.307 -9.361 1.00 91.44 116 LEU A C 1
ATOM 930 O O . LEU A 1 116 ? 18.898 3.946 -10.503 1.00 91.44 116 LEU A O 1
ATOM 934 N N . ILE A 1 117 ? 17.536 5.007 -9.071 1.00 92.62 117 ILE A N 1
ATOM 935 C CA . ILE A 1 117 ? 16.429 5.288 -10.005 1.00 92.62 117 ILE A CA 1
ATOM 936 C C . ILE A 1 117 ? 16.463 6.721 -10.557 1.00 92.62 117 ILE A C 1
ATOM 938 O O . ILE A 1 117 ? 15.452 7.413 -10.647 1.00 92.62 117 ILE A O 1
ATOM 942 N N . THR A 1 118 ? 17.652 7.196 -10.929 1.00 93.88 118 THR A N 1
ATOM 943 C CA . THR A 1 118 ? 17.793 8.518 -11.565 1.00 93.88 118 THR A CA 1
ATOM 944 C C . THR A 1 118 ? 17.300 8.495 -13.018 1.00 93.88 118 THR A C 1
ATOM 946 O O . THR A 1 118 ? 17.408 7.453 -13.670 1.00 93.88 118 THR A O 1
ATOM 949 N N . PRO A 1 119 ? 16.870 9.637 -13.593 1.00 93.38 119 PRO A N 1
ATOM 950 C CA . PRO A 1 119 ? 16.453 9.699 -14.997 1.00 93.38 119 PRO A CA 1
ATOM 951 C C . PRO A 1 119 ? 17.499 9.147 -15.975 1.00 93.38 119 PRO A C 1
ATOM 953 O O . PRO A 1 119 ? 17.158 8.445 -16.922 1.00 93.38 119 PRO A O 1
ATOM 956 N N . LYS A 1 120 ? 18.792 9.399 -15.718 1.00 92.69 120 LYS A N 1
ATOM 957 C CA . LYS A 1 120 ? 19.889 8.848 -16.526 1.00 92.69 120 LYS A CA 1
ATOM 958 C C . LYS A 1 120 ? 19.940 7.319 -16.453 1.00 92.69 120 LYS A C 1
ATOM 960 O O . LYS A 1 120 ? 20.062 6.680 -17.488 1.00 92.69 120 LYS A O 1
ATOM 965 N N . ARG A 1 121 ? 19.833 6.740 -15.252 1.00 90.12 121 ARG A N 1
ATOM 966 C CA . ARG A 1 121 ? 19.855 5.281 -15.054 1.00 90.12 121 ARG A CA 1
ATOM 967 C C . ARG A 1 121 ? 18.642 4.593 -15.673 1.00 90.12 121 ARG A C 1
ATOM 969 O O . ARG A 1 121 ? 18.804 3.540 -16.273 1.00 90.12 121 ARG A O 1
ATOM 976 N N . LEU A 1 122 ? 17.458 5.199 -15.569 1.00 91.75 122 LEU A N 1
ATOM 977 C CA . LEU A 1 122 ? 16.249 4.692 -16.224 1.00 91.75 122 LEU A CA 1
ATOM 978 C C . LEU A 1 122 ? 16.386 4.722 -17.751 1.00 91.75 122 LEU A C 1
ATOM 980 O O . LEU A 1 122 ? 16.071 3.734 -18.402 1.00 91.75 122 LEU A O 1
ATOM 984 N N . LYS A 1 123 ? 16.947 5.798 -18.315 1.00 89.81 123 LYS A N 1
ATOM 985 C CA . LYS A 1 123 ? 17.232 5.876 -19.754 1.00 89.81 123 LYS A CA 1
ATOM 986 C C . LYS A 1 123 ? 18.272 4.847 -20.209 1.00 89.81 123 LYS A C 1
ATOM 988 O O . LYS A 1 123 ? 18.093 4.214 -21.236 1.00 89.81 123 LYS A O 1
ATOM 993 N N . GLU A 1 124 ? 19.346 4.649 -19.444 1.00 88.81 124 GLU A N 1
ATOM 994 C CA . GLU A 1 124 ? 20.336 3.592 -19.719 1.00 88.81 124 GLU A CA 1
ATOM 995 C C . GLU A 1 124 ? 19.713 2.183 -19.661 1.00 88.81 124 GLU A C 1
ATOM 997 O O . GLU A 1 124 ? 20.193 1.267 -20.322 1.00 88.81 124 GLU A O 1
ATOM 1002 N N . ASN A 1 125 ? 18.648 1.997 -18.874 1.00 91.38 125 ASN A N 1
ATOM 1003 C CA . ASN A 1 125 ? 17.910 0.739 -18.789 1.00 91.38 125 ASN A CA 1
ATOM 1004 C C . ASN A 1 125 ? 16.950 0.529 -19.978 1.00 91.38 125 ASN A C 1
ATOM 1006 O O . ASN A 1 125 ? 16.664 -0.616 -20.319 1.00 91.38 125 ASN A O 1
ATOM 1010 N N . GLU A 1 126 ? 16.501 1.604 -20.633 1.00 94.31 126 GLU A N 1
ATOM 1011 C CA . GLU A 1 126 ? 15.526 1.574 -21.731 1.00 94.31 126 GLU A CA 1
ATOM 1012 C C . GLU A 1 126 ? 15.985 0.695 -22.904 1.00 94.31 126 GLU A C 1
ATO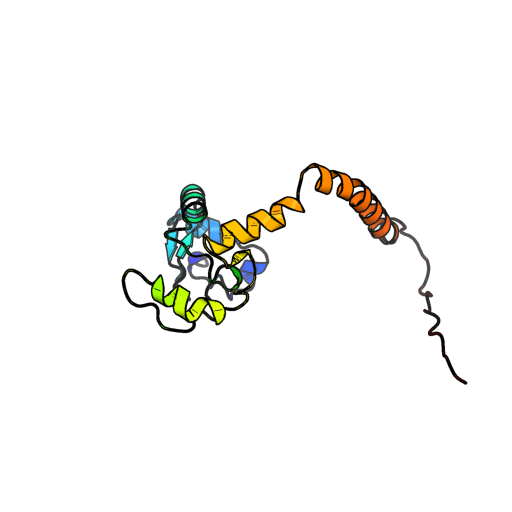M 1014 O O . GLU A 1 126 ? 15.246 -0.192 -23.329 1.00 94.31 126 GLU A O 1
ATOM 1019 N N . ASP A 1 127 ? 17.228 0.859 -23.369 1.00 89.44 127 ASP A N 1
ATOM 1020 C CA . ASP A 1 127 ? 17.788 0.051 -24.465 1.00 89.44 127 ASP A CA 1
ATOM 1021 C C . ASP A 1 127 ? 17.779 -1.451 -24.124 1.00 89.44 127 ASP A C 1
ATOM 1023 O O . ASP A 1 127 ? 17.495 -2.305 -24.969 1.00 89.44 127 ASP A O 1
ATOM 1027 N N . ALA A 1 128 ? 18.056 -1.793 -22.860 1.00 90.38 128 ALA A N 1
ATOM 1028 C CA . ALA A 1 128 ? 18.015 -3.173 -22.389 1.00 90.38 128 ALA A CA 1
ATOM 1029 C C . ALA A 1 128 ? 16.583 -3.728 -22.328 1.00 90.38 128 ALA A C 1
ATOM 1031 O O . ALA A 1 128 ? 16.381 -4.907 -22.624 1.00 90.38 128 ALA A O 1
ATOM 1032 N N . MET A 1 129 ? 15.597 -2.897 -21.975 1.00 95.75 129 MET A N 1
ATOM 1033 C CA . MET A 1 129 ? 14.182 -3.281 -21.973 1.00 95.75 129 MET A CA 1
ATOM 1034 C C . MET A 1 129 ? 13.661 -3.542 -23.386 1.00 95.75 129 MET A C 1
ATOM 1036 O O . MET A 1 129 ? 12.973 -4.541 -23.581 1.00 95.75 129 MET A O 1
ATOM 1040 N N . TRP A 1 130 ? 14.045 -2.727 -24.376 1.00 95.38 130 TRP A N 1
ATOM 1041 C CA . TRP A 1 130 ? 13.708 -2.971 -25.785 1.00 95.38 130 TRP A CA 1
ATOM 1042 C C . TRP A 1 130 ? 14.223 -4.327 -26.270 1.00 95.38 130 TRP A C 1
ATOM 1044 O O . TRP A 1 130 ? 13.448 -5.146 -26.756 1.00 95.38 130 TRP A O 1
ATOM 1054 N N . MET A 1 131 ? 15.507 -4.620 -26.041 1.00 94.12 131 MET A N 1
ATOM 1055 C CA . MET A 1 131 ? 16.088 -5.915 -26.419 1.00 94.12 131 MET A CA 1
ATOM 1056 C C . MET A 1 131 ? 15.422 -7.104 -25.713 1.00 94.12 131 MET A C 1
ATOM 1058 O O . MET A 1 131 ? 15.344 -8.199 -26.274 1.00 94.12 131 MET A O 1
ATOM 1062 N N . LEU A 1 132 ? 14.997 -6.927 -24.459 1.00 95.00 132 LEU A N 1
ATOM 1063 C CA . LEU A 1 132 ? 14.289 -7.966 -23.718 1.00 95.00 132 LEU A CA 1
ATOM 1064 C C . LEU A 1 132 ? 12.886 -8.188 -24.288 1.00 95.00 132 LEU A C 1
ATOM 1066 O O . LEU A 1 132 ? 12.488 -9.340 -24.449 1.00 95.00 132 LEU A O 1
ATOM 1070 N N . ALA A 1 133 ? 12.166 -7.110 -24.603 1.00 95.31 133 ALA A N 1
ATOM 1071 C CA . ALA A 1 133 ? 10.843 -7.175 -25.205 1.00 95.31 133 ALA A CA 1
ATOM 1072 C C . ALA A 1 133 ? 10.883 -7.906 -26.552 1.00 95.31 133 ALA A C 1
ATOM 1074 O O . ALA A 1 133 ? 10.133 -8.863 -26.723 1.00 95.31 133 ALA A O 1
ATOM 1075 N N . ASP A 1 134 ? 11.808 -7.536 -27.446 1.00 94.44 134 ASP A N 1
ATOM 1076 C CA . ASP A 1 134 ? 11.991 -8.213 -28.737 1.00 94.44 134 ASP A CA 1
ATOM 1077 C C . ASP A 1 134 ? 12.252 -9.709 -28.540 1.00 94.44 134 ASP A C 1
ATOM 1079 O O . ASP A 1 134 ? 11.545 -10.543 -29.095 1.00 94.44 134 ASP A O 1
ATOM 1083 N N . ARG A 1 135 ? 13.190 -10.068 -27.653 1.00 92.38 135 ARG A N 1
ATOM 1084 C CA . ARG A 1 135 ? 13.523 -11.474 -27.384 1.00 92.38 135 ARG A CA 1
ATOM 1085 C C . ARG A 1 135 ? 12.338 -12.276 -26.853 1.00 92.38 135 ARG A C 1
ATOM 1087 O O . ARG A 1 135 ? 12.177 -13.433 -27.223 1.00 92.38 135 ARG A O 1
ATOM 1094 N N . VAL A 1 136 ? 11.558 -11.700 -25.939 1.00 93.50 136 VAL A N 1
ATOM 1095 C CA . VAL A 1 136 ? 10.375 -12.373 -25.387 1.00 93.50 136 VAL A CA 1
ATOM 1096 C C . VAL A 1 136 ? 9.319 -12.539 -26.474 1.00 93.50 136 VAL A C 1
ATOM 1098 O O . VAL A 1 136 ? 8.709 -13.597 -26.557 1.00 93.50 136 VAL A O 1
ATOM 1101 N N . LEU A 1 137 ? 9.111 -11.521 -27.311 1.00 93.50 137 LEU A N 1
ATOM 1102 C CA . LEU A 1 137 ? 8.102 -11.539 -28.364 1.00 93.50 137 LEU A CA 1
ATOM 1103 C C . LEU A 1 137 ? 8.489 -12.419 -29.557 1.00 93.50 137 LEU A C 1
ATOM 1105 O O . LEU A 1 137 ? 7.593 -13.007 -30.159 1.00 93.50 137 LEU A O 1
ATOM 1109 N N . ASP A 1 138 ? 9.775 -12.572 -29.875 1.00 90.50 138 ASP A N 1
ATOM 1110 C CA . ASP A 1 138 ? 10.264 -13.426 -30.966 1.00 90.50 138 ASP A CA 1
ATOM 1111 C C . ASP A 1 138 ? 9.731 -14.867 -30.856 1.00 90.50 138 ASP A C 1
ATOM 1113 O O . ASP A 1 138 ? 9.336 -15.464 -31.859 1.00 90.50 138 ASP A O 1
ATOM 1117 N N . ASP A 1 139 ? 9.626 -15.406 -29.637 1.00 83.31 139 ASP A N 1
ATOM 1118 C CA . ASP A 1 139 ? 9.101 -16.756 -29.390 1.00 83.31 139 ASP A CA 1
ATOM 1119 C C . ASP A 1 139 ? 7.586 -16.887 -29.672 1.00 83.31 139 ASP A C 1
ATOM 1121 O O . ASP A 1 139 ? 7.090 -17.999 -29.871 1.00 83.31 139 ASP A O 1
ATOM 1125 N N . PHE A 1 140 ? 6.841 -15.774 -29.729 1.00 86.94 140 PHE A N 1
ATOM 1126 C CA . PHE A 1 140 ? 5.383 -15.751 -29.941 1.00 86.94 140 PHE A CA 1
ATOM 1127 C C . PHE A 1 140 ? 4.957 -15.160 -31.290 1.00 86.94 140 PHE A C 1
ATOM 1129 O O . PHE A 1 140 ? 3.891 -15.508 -31.801 1.00 86.94 140 PHE A O 1
ATOM 1136 N N . LEU A 1 141 ? 5.764 -14.276 -31.880 1.00 83.31 141 LEU A N 1
ATOM 1137 C CA . LEU A 1 141 ? 5.467 -13.624 -33.157 1.00 83.31 141 LEU A CA 1
ATOM 1138 C C . LEU A 1 141 ? 5.770 -14.527 -34.363 1.00 83.31 141 LEU A C 1
ATOM 1140 O O . LEU A 1 141 ? 5.236 -14.302 -35.451 1.00 83.31 141 LEU A O 1
ATOM 1144 N N . VAL A 1 142 ? 6.551 -15.596 -34.178 1.00 69.00 142 VAL A N 1
ATOM 1145 C CA . VAL A 1 142 ? 6.793 -16.615 -35.209 1.00 69.00 142 VAL A CA 1
ATOM 1146 C C . VAL A 1 142 ? 5.729 -17.720 -35.133 1.00 69.00 142 VAL A C 1
ATOM 1148 O O . VAL A 1 142 ? 5.966 -18.835 -34.674 1.00 69.00 142 VAL A O 1
ATOM 1151 N N . GLY A 1 143 ? 4.516 -17.441 -35.606 1.00 62.50 143 GLY A N 1
ATOM 1152 C CA . GLY A 1 143 ? 3.501 -18.480 -35.793 1.00 62.50 143 GLY A CA 1
ATOM 1153 C C . GLY A 1 143 ? 3.676 -19.233 -37.120 1.00 62.50 143 GLY A C 1
ATOM 1154 O O . GLY A 1 143 ? 3.423 -18.641 -38.161 1.00 62.50 143 GLY A O 1
ATOM 1155 N N . VAL A 1 144 ? 4.067 -20.523 -37.091 1.00 49.88 144 VAL A N 1
ATOM 1156 C CA . VAL A 1 144 ? 3.509 -21.685 -37.855 1.00 49.88 144 VAL A CA 1
ATOM 1157 C C . VAL A 1 144 ? 4.499 -22.880 -37.849 1.00 49.88 144 VAL A C 1
ATOM 1159 O O . VAL A 1 144 ? 5.561 -22.831 -38.455 1.00 49.88 144 VAL A O 1
ATOM 1162 N N . ARG A 1 145 ? 4.087 -23.991 -37.204 1.00 48.56 145 ARG A N 1
ATOM 1163 C CA . ARG A 1 145 ? 4.658 -25.366 -37.204 1.00 48.56 145 ARG A CA 1
ATOM 1164 C C . ARG A 1 145 ? 6.188 -25.513 -37.066 1.00 48.56 145 ARG A C 1
ATOM 1166 O O . ARG A 1 145 ? 6.900 -25.689 -38.047 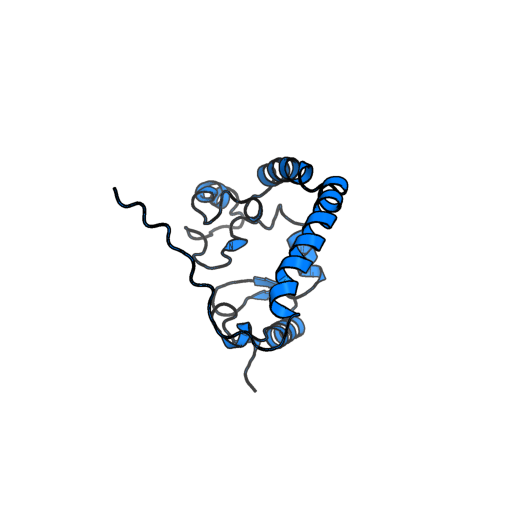1.00 48.56 145 ARG A O 1
ATOM 1173 N N . ALA A 1 146 ? 6.638 -25.772 -35.842 1.00 43.31 146 ALA A N 1
ATOM 1174 C CA . ALA A 1 146 ? 7.620 -26.830 -35.624 1.00 43.31 146 ALA A CA 1
ATOM 1175 C C . ALA A 1 146 ? 7.151 -27.673 -34.440 1.00 43.31 146 ALA A C 1
ATOM 1177 O O . ALA A 1 146 ? 7.018 -27.190 -33.319 1.00 43.31 146 ALA A O 1
ATOM 1178 N N . SER A 1 147 ? 6.828 -28.930 -34.729 1.00 43.34 147 SER A N 1
ATOM 1179 C CA . SER A 1 147 ? 6.631 -29.977 -33.736 1.00 43.34 147 SER A CA 1
ATOM 1180 C C . SER A 1 147 ? 7.706 -29.908 -32.656 1.00 43.34 147 SER A C 1
ATOM 1182 O O . SER A 1 147 ? 8.882 -29.697 -32.952 1.00 43.34 147 SER A O 1
ATOM 1184 N N . SER A 1 148 ? 7.282 -30.143 -31.420 1.00 53.03 148 SER A N 1
ATOM 1185 C CA . SER A 1 148 ? 8.129 -30.415 -30.267 1.00 53.03 148 SER A CA 1
ATOM 1186 C C . SER A 1 148 ? 9.411 -31.177 -30.630 1.00 53.03 148 SER A C 1
ATOM 1188 O O . SER A 1 148 ? 9.356 -32.366 -30.934 1.00 53.03 148 SER A O 1
ATOM 1190 N N . SER A 1 149 ? 10.564 -30.520 -30.526 1.00 50.38 149 SER A N 1
ATOM 1191 C CA . SER A 1 149 ? 11.801 -31.149 -30.057 1.00 50.38 149 SER A CA 1
ATOM 1192 C C . SER A 1 149 ? 12.867 -30.082 -29.801 1.00 50.38 149 SER A C 1
ATOM 1194 O O . SER A 1 149 ? 13.744 -29.834 -30.625 1.00 50.38 149 SER A O 1
ATOM 1196 N N . ARG A 1 150 ? 12.853 -29.476 -28.616 1.00 48.28 150 ARG A N 1
ATOM 1197 C CA . ARG A 1 150 ? 14.124 -29.152 -27.962 1.00 48.28 150 ARG A CA 1
ATOM 1198 C C . ARG A 1 150 ? 14.238 -30.070 -26.761 1.00 48.28 150 ARG A C 1
ATOM 1200 O O . ARG A 1 150 ? 13.901 -29.711 -25.641 1.00 48.28 150 ARG A O 1
ATOM 1207 N N . ALA A 1 151 ? 14.660 -31.303 -27.039 1.00 44.53 151 ALA A N 1
ATOM 1208 C CA . ALA A 1 151 ? 15.281 -32.121 -26.018 1.00 44.53 151 ALA A CA 1
ATOM 1209 C C . ALA A 1 151 ? 16.517 -31.351 -25.542 1.00 44.53 151 ALA A C 1
ATOM 1211 O O . ALA A 1 151 ? 17.460 -31.137 -26.303 1.00 44.53 151 ALA A O 1
ATOM 1212 N N . SER A 1 152 ? 16.465 -30.873 -24.304 1.00 50.25 152 SER A N 1
ATOM 1213 C CA . SER A 1 152 ? 17.641 -30.377 -23.605 1.00 50.25 152 SER A CA 1
ATOM 1214 C C . SER A 1 152 ? 18.611 -31.553 -23.462 1.00 50.25 152 SER A C 1
ATOM 1216 O O . SER A 1 152 ? 18.207 -32.579 -22.904 1.00 50.25 152 SER A O 1
ATOM 1218 N N . PRO A 1 153 ? 19.859 -31.490 -23.963 1.00 41.66 153 PRO A N 1
ATOM 1219 C CA . PRO A 1 153 ? 20.823 -32.514 -23.632 1.00 41.66 153 PRO A CA 1
ATOM 1220 C C . PRO A 1 153 ? 21.233 -32.262 -22.183 1.00 41.66 153 PRO A C 1
ATOM 1222 O O . PRO A 1 153 ? 22.100 -31.436 -21.892 1.00 41.66 153 PRO A O 1
ATOM 1225 N N . LEU A 1 154 ? 20.583 -32.987 -21.269 1.00 44.47 154 LEU A N 1
ATOM 1226 C CA . LEU A 1 154 ? 21.155 -33.321 -19.973 1.00 44.47 154 LEU A CA 1
ATOM 1227 C C . LEU A 1 154 ? 22.562 -33.854 -20.249 1.00 44.47 154 LEU A C 1
ATOM 1229 O O . LEU A 1 154 ? 22.738 -34.960 -20.759 1.00 44.47 154 LEU A O 1
ATOM 1233 N N . ARG A 1 155 ? 23.571 -33.028 -19.964 1.00 44.28 155 ARG A N 1
ATOM 1234 C CA . ARG A 1 155 ? 24.962 -33.464 -19.900 1.00 44.28 155 ARG A CA 1
ATOM 1235 C C . ARG A 1 155 ? 25.047 -34.486 -18.772 1.00 44.28 155 ARG A C 1
ATOM 1237 O O . ARG A 1 155 ? 25.166 -34.122 -17.608 1.00 44.28 155 ARG A O 1
ATOM 1244 N N . SER A 1 156 ? 24.978 -35.763 -19.125 1.00 44.00 156 SER A N 1
ATOM 1245 C CA . SER A 1 156 ? 25.403 -36.856 -18.263 1.00 44.00 156 SER A CA 1
ATOM 1246 C C . SER A 1 156 ? 26.921 -36.761 -18.107 1.00 44.00 156 SER A C 1
ATOM 1248 O O . SER A 1 156 ? 27.676 -37.166 -18.990 1.00 44.00 156 SER A O 1
ATOM 1250 N N . HIS A 1 157 ? 27.380 -36.180 -17.004 1.00 48.50 157 HIS A N 1
ATOM 1251 C CA . HIS A 1 157 ? 28.697 -36.505 -16.472 1.00 48.50 157 HIS A CA 1
ATOM 1252 C C . HIS A 1 157 ? 28.588 -37.862 -15.783 1.00 48.50 157 HIS A C 1
ATOM 1254 O O . HIS A 1 157 ? 28.079 -37.960 -14.671 1.00 48.50 157 HIS A O 1
ATOM 1260 N N . CYS A 1 158 ? 29.046 -38.900 -16.478 1.00 41.56 158 CYS A N 1
ATOM 1261 C CA . CYS A 1 158 ? 29.401 -40.172 -15.875 1.00 41.56 158 CYS A CA 1
ATOM 1262 C C . CYS A 1 158 ? 30.824 -40.534 -16.310 1.00 41.56 158 CYS A C 1
ATOM 1264 O O . CYS A 1 158 ? 31.067 -40.700 -17.504 1.00 41.56 158 CYS A O 1
ATOM 1266 N N . SER A 1 159 ? 31.659 -40.677 -15.273 1.00 43.81 159 SER A N 1
ATOM 1267 C CA . SER A 1 159 ? 32.993 -41.290 -15.176 1.00 43.81 159 SER A CA 1
ATOM 1268 C C . SER A 1 159 ? 34.168 -40.580 -15.840 1.00 43.81 159 SER A C 1
ATOM 1270 O O . SER A 1 159 ? 34.317 -40.656 -17.075 1.00 43.81 159 SER A O 1
#

Secondary structure (DSSP, 8-state):
---GGGS-TTT-THHHH--HHHHHHHHHH-SEEE-TTT--EEE-SHHHHHHHHH-TTTS--TTTTTTTSS--SS---SS--HHHHHHHGGGSTTTTSGGGPPTTHHHHHHHHHHTTS-HHHHHHHHHHHHHHHHHHHHHHH--S---S-----------

Radius of gyration: 23.9 Å; chains: 1; bounding box: 64×55×61 Å

Sequence (159 aa):
MTDLTAMDFFRDERLVENPYPYFEALRQQCPVAREPHHDVMMVTGWDEAVAVFNDAETFSSCISVTGPFPGFPVPLEGDDITELIEQHRDELPFSDQLPTLDPPTHTNHRALLMRLITPKRLKENEDAMWMLADRVLDDFLVGVRASSSRASPLRSHCS